Protein AF-A0A937HV90-F1 (afdb_monomer_lite)

pLDDT: mean 77.58, std 16.48, range [38.59, 92.56]

Sequence (62 aa):
MSSLHLRSLQWTDDGELSAGDRWSMLTSLLPNALPEVQVELIALLERTATDQALLTPEVSVS

Structure (mmCIF, N/CA/C/O backbone):
data_AF-A0A937HV90-F1
#
_entry.id   AF-A0A937HV90-F1
#
loop_
_atom_site.group_PDB
_atom_site.id
_atom_site.type_symbol
_atom_site.label_atom_id
_atom_site.label_alt_id
_atom_site.label_comp_id
_atom_site.label_asym_id
_atom_site.label_entity_id
_atom_site.label_seq_id
_atom_site.pdbx_PDB_ins_code
_atom_site.Cartn_x
_atom_site.Cartn_y
_atom_site.Cartn_z
_atom_site.occupancy
_atom_site.B_iso_or_equiv
_atom_site.auth_seq_id
_atom_site.auth_comp_id
_atom_site.auth_asym_id
_atom_site.auth_atom_id
_atom_site.pdbx_PDB_model_num
ATOM 1 N N . MET A 1 1 ? -23.964 7.945 -1.165 1.00 38.59 1 MET A N 1
ATOM 2 C CA . MET A 1 1 ? -23.508 6.541 -1.202 1.00 38.59 1 MET A CA 1
ATOM 3 C C . MET A 1 1 ? -22.352 6.504 -2.173 1.00 38.59 1 MET A C 1
ATOM 5 O O . MET A 1 1 ? -22.573 6.764 -3.348 1.00 38.59 1 MET A O 1
ATOM 9 N N . SER A 1 2 ? -21.129 6.351 -1.671 1.00 46.66 2 SER A N 1
ATOM 10 C CA . SER A 1 2 ? -19.921 6.316 -2.495 1.00 46.66 2 SER A CA 1
ATOM 11 C C . SER A 1 2 ? -20.069 5.182 -3.504 1.00 46.66 2 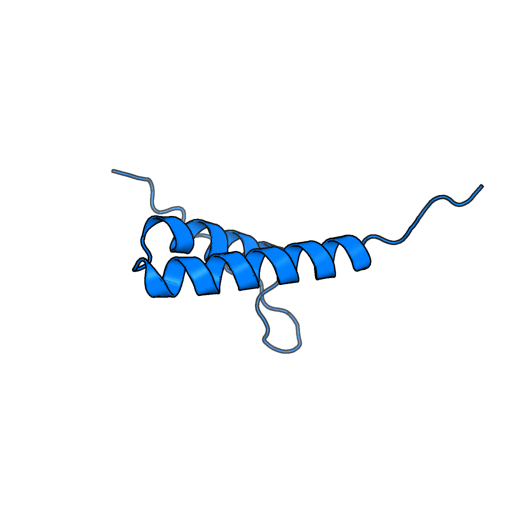SER A C 1
ATOM 13 O O . SER A 1 2 ? -20.342 4.047 -3.118 1.00 46.66 2 SER A O 1
ATOM 15 N N . SER A 1 3 ? -19.985 5.501 -4.790 1.00 55.44 3 SER A N 1
ATOM 16 C CA . SER A 1 3 ? -20.024 4.525 -5.871 1.00 55.44 3 SER A CA 1
ATOM 17 C C . SER A 1 3 ? -18.951 3.463 -5.628 1.00 55.44 3 SER A C 1
ATOM 19 O O . SER A 1 3 ? -17.761 3.767 -5.572 1.00 55.44 3 SER A O 1
ATOM 21 N N . LEU A 1 4 ? -19.374 2.208 -5.453 1.00 53.47 4 LEU A N 1
ATOM 22 C CA . LEU A 1 4 ? -18.477 1.055 -5.450 1.00 53.47 4 LEU A CA 1
ATOM 23 C C . LEU A 1 4 ? -17.929 0.902 -6.871 1.00 53.47 4 LEU A C 1
ATOM 25 O O . LEU A 1 4 ? -18.530 0.250 -7.722 1.00 53.47 4 LEU A O 1
ATOM 29 N N . HIS A 1 5 ? -16.810 1.567 -7.146 1.00 63.59 5 HIS A N 1
ATOM 30 C CA . HIS A 1 5 ? -16.068 1.385 -8.383 1.00 63.59 5 HIS A CA 1
ATOM 31 C C . HIS A 1 5 ? -15.372 0.027 -8.319 1.00 63.59 5 HIS A C 1
ATOM 33 O O . HIS A 1 5 ? -14.260 -0.103 -7.813 1.00 63.59 5 HIS A O 1
ATOM 39 N N . LEU A 1 6 ? -16.072 -1.000 -8.804 1.00 64.56 6 LEU A N 1
ATOM 40 C CA . LEU A 1 6 ? -15.50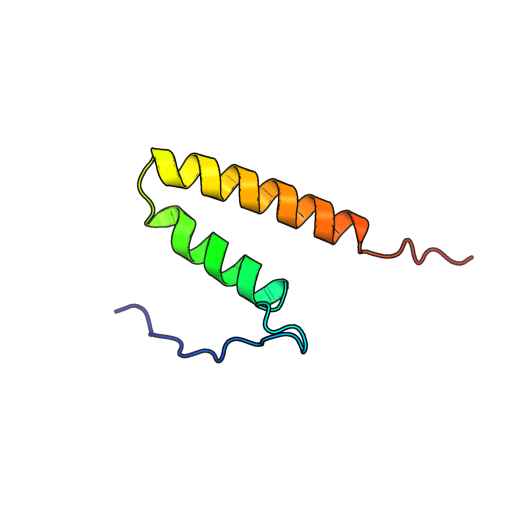4 -2.317 -9.056 1.00 64.56 6 LEU A CA 1
ATOM 41 C C . LEU A 1 6 ? -14.426 -2.168 -10.131 1.00 64.56 6 LEU A C 1
ATOM 43 O O . LEU A 1 6 ? -14.712 -2.018 -11.317 1.00 64.56 6 LEU A O 1
ATOM 47 N N . ARG A 1 7 ? -13.177 -2.162 -9.680 1.00 74.88 7 ARG A N 1
ATOM 48 C CA . ARG A 1 7 ? -11.980 -2.164 -10.512 1.00 74.88 7 ARG A CA 1
ATOM 49 C C . ARG A 1 7 ? -11.324 -3.530 -10.385 1.00 74.88 7 ARG A C 1
ATOM 51 O O . ARG A 1 7 ? -11.127 -4.021 -9.276 1.00 74.88 7 ARG A O 1
ATOM 58 N N . SER A 1 8 ? -10.975 -4.128 -11.518 1.00 81.44 8 SER A N 1
ATOM 59 C CA . SER A 1 8 ? -10.133 -5.321 -11.540 1.00 81.44 8 SER A CA 1
ATOM 60 C C . SER A 1 8 ? -8.744 -4.973 -11.019 1.00 81.44 8 SER A C 1
ATOM 62 O O . SER A 1 8 ? -8.145 -4.002 -11.482 1.00 81.44 8 SER A O 1
ATOM 64 N N . LEU A 1 9 ? -8.241 -5.778 -10.087 1.00 86.50 9 LEU A N 1
ATOM 65 C CA . LEU A 1 9 ? -6.850 -5.711 -9.664 1.00 86.50 9 LEU A CA 1
ATOM 66 C C . LEU A 1 9 ? -5.978 -6.423 -10.702 1.00 86.50 9 LEU A C 1
ATOM 68 O O . LEU A 1 9 ? -6.274 -7.546 -11.108 1.00 86.50 9 LEU A O 1
ATOM 72 N N . GLN A 1 10 ? -4.928 -5.749 -11.136 1.00 89.38 10 GLN A N 1
ATOM 73 C CA . GLN A 1 10 ? -3.877 -6.251 -11.996 1.00 89.38 10 GLN A CA 1
ATOM 74 C C . GLN A 1 10 ? -2.824 -6.938 -11.134 1.00 89.38 10 GLN A C 1
ATOM 76 O O . GLN A 1 10 ? -2.304 -6.352 -10.179 1.00 89.38 10 GLN A O 1
ATOM 81 N N . TRP A 1 11 ? -2.508 -8.170 -11.508 1.00 90.62 11 TRP A N 1
ATOM 82 C CA . TRP A 1 11 ? -1.491 -8.998 -10.877 1.00 90.62 11 TRP A CA 1
ATOM 83 C C . TRP A 1 11 ? -0.327 -9.175 -11.850 1.00 90.62 11 TRP A C 1
ATOM 85 O O . TRP A 1 11 ? -0.537 -9.190 -13.064 1.00 90.62 11 TRP A O 1
ATOM 95 N N . THR A 1 12 ? 0.889 -9.255 -11.327 1.00 88.69 12 THR A N 1
ATOM 96 C CA . THR A 1 12 ? 2.086 -9.607 -12.086 1.00 88.69 12 THR A CA 1
ATOM 97 C C . THR A 1 12 ? 2.104 -11.108 -12.365 1.00 88.69 12 THR A C 1
ATOM 99 O O . THR A 1 12 ? 1.375 -11.880 -11.736 1.00 88.69 12 THR A O 1
ATOM 102 N N . ASP A 1 13 ? 2.969 -11.531 -13.284 1.00 90.06 13 ASP A N 1
ATOM 103 C CA . ASP A 1 13 ? 3.154 -12.951 -13.608 1.00 90.06 13 ASP A CA 1
ATOM 104 C C . ASP A 1 13 ? 3.676 -13.769 -12.410 1.00 90.06 13 ASP A C 1
ATOM 106 O O . ASP A 1 13 ? 3.435 -14.972 -12.326 1.00 90.06 13 ASP A O 1
ATOM 110 N N . ASP A 1 14 ? 4.307 -13.100 -11.438 1.00 91.00 14 ASP A N 1
ATOM 111 C CA . ASP A 1 14 ? 4.767 -13.685 -10.172 1.00 91.00 14 ASP A CA 1
ATOM 112 C C . ASP A 1 14 ? 3.643 -13.834 -9.127 1.00 91.00 14 ASP A C 1
ATOM 114 O O . ASP A 1 14 ? 3.870 -14.316 -8.017 1.00 91.00 14 ASP A O 1
ATOM 118 N N . GLY A 1 15 ? 2.414 -13.421 -9.456 1.00 88.00 15 GLY A N 1
ATOM 119 C CA . GLY A 1 15 ? 1.273 -13.462 -8.541 1.00 88.00 15 GLY A CA 1
ATOM 120 C C . GLY A 1 15 ? 1.284 -12.350 -7.492 1.00 88.00 15 GLY A C 1
ATOM 121 O O . GLY A 1 15 ? 0.577 -12.447 -6.488 1.00 88.00 15 GLY A O 1
ATOM 122 N N . GLU A 1 16 ? 2.052 -11.281 -7.711 1.00 87.50 16 GLU A N 1
ATOM 123 C CA . GLU A 1 16 ? 2.025 -10.088 -6.869 1.00 87.50 16 GLU A CA 1
ATOM 124 C C . GLU A 1 16 ? 1.032 -9.055 -7.406 1.00 87.50 16 GLU A C 1
ATOM 126 O O . GLU A 1 16 ? 0.737 -8.995 -8.595 1.00 87.50 16 GLU A O 1
ATOM 131 N N . LEU A 1 17 ? 0.507 -8.196 -6.536 1.00 87.75 17 LEU A N 1
ATOM 132 C CA . LEU A 1 17 ? -0.295 -7.054 -6.972 1.00 87.75 17 LEU A CA 1
ATOM 133 C C . LEU A 1 17 ? 0.588 -6.049 -7.718 1.00 87.75 17 LEU A C 1
ATOM 135 O O . LEU A 1 17 ? 1.666 -5.693 -7.237 1.00 87.75 17 LEU A O 1
ATOM 139 N N . SER A 1 18 ? 0.106 -5.536 -8.853 1.00 88.50 18 SER A N 1
ATOM 140 C CA . SER A 1 18 ? 0.819 -4.495 -9.594 1.00 88.50 18 SER A CA 1
ATOM 141 C C . SER A 1 18 ? 1.116 -3.293 -8.692 1.00 88.50 18 SER A C 1
ATOM 143 O O . SER A 1 18 ? 0.340 -2.949 -7.795 1.00 88.50 18 SER A O 1
ATOM 145 N N . ALA A 1 19 ? 2.244 -2.624 -8.931 1.00 83.88 19 ALA A N 1
ATOM 146 C CA . ALA A 1 19 ? 2.712 -1.543 -8.067 1.00 83.88 19 ALA A CA 1
ATOM 147 C C . ALA A 1 19 ? 1.682 -0.401 -7.924 1.00 83.88 19 ALA A C 1
ATOM 149 O O . ALA A 1 19 ? 1.488 0.123 -6.824 1.00 83.88 19 ALA A O 1
ATOM 150 N N . GLY A 1 20 ? 0.983 -0.060 -9.013 1.00 83.88 20 GLY A N 1
ATOM 151 C CA . GLY A 1 20 ? -0.085 0.943 -9.011 1.00 83.88 20 GLY A CA 1
ATOM 152 C C . GLY A 1 20 ? -1.320 0.497 -8.226 1.00 83.88 20 GLY A C 1
ATOM 153 O O . GLY A 1 20 ? -1.901 1.286 -7.477 1.00 83.88 20 GLY A O 1
ATOM 154 N N . ASP A 1 21 ? -1.693 -0.779 -8.323 1.00 87.94 21 ASP A N 1
ATOM 155 C CA . ASP A 1 21 ? -2.852 -1.298 -7.604 1.00 87.94 21 ASP A CA 1
ATOM 156 C C . ASP A 1 21 ? -2.593 -1.498 -6.120 1.00 87.94 21 ASP A C 1
ATOM 158 O O . ASP A 1 21 ? -3.447 -1.157 -5.299 1.00 87.94 21 ASP A O 1
ATOM 162 N N . ARG A 1 22 ? -1.386 -1.938 -5.767 1.00 86.88 22 ARG A N 1
ATOM 163 C CA . ARG A 1 22 ? -0.907 -1.969 -4.387 1.00 86.88 22 ARG A CA 1
ATOM 164 C C . ARG A 1 22 ? -0.944 -0.574 -3.764 1.00 86.88 22 ARG A C 1
ATOM 166 O O . ARG A 1 22 ? -1.478 -0.416 -2.669 1.00 86.88 22 ARG A O 1
ATOM 173 N N . TRP A 1 23 ? -0.448 0.443 -4.470 1.00 86.12 23 TRP A N 1
ATOM 174 C CA . TRP A 1 23 ? -0.484 1.833 -4.004 1.00 86.12 23 TRP A CA 1
ATOM 175 C C . TRP A 1 23 ? -1.913 2.337 -3.778 1.00 86.12 23 TRP A C 1
ATOM 177 O O . TRP A 1 23 ? -2.244 2.864 -2.713 1.00 86.12 23 TRP A O 1
ATOM 187 N N . SER A 1 24 ? -2.789 2.134 -4.764 1.00 86.25 24 SER A N 1
ATOM 188 C CA . SER A 1 24 ? -4.196 2.532 -4.678 1.00 86.25 24 SER A CA 1
ATOM 189 C C . SER A 1 24 ? -4.926 1.825 -3.534 1.00 86.25 24 SER A C 1
ATOM 191 O O . SER A 1 24 ? -5.784 2.427 -2.890 1.00 86.25 24 SER A O 1
ATOM 193 N N . MET A 1 25 ? -4.599 0.559 -3.265 1.00 87.44 25 MET A N 1
ATOM 194 C CA . MET A 1 25 ? -5.181 -0.199 -2.160 1.00 87.44 25 MET A CA 1
ATOM 195 C C . MET A 1 25 ? -4.722 0.355 -0.809 1.00 87.44 25 MET A C 1
ATOM 197 O O . MET A 1 25 ? -5.558 0.670 0.034 1.00 87.44 25 MET A O 1
ATOM 201 N N . LEU A 1 26 ? -3.411 0.532 -0.615 1.00 88.69 26 LEU A N 1
ATOM 202 C CA . LEU A 1 26 ? -2.842 1.033 0.641 1.00 88.69 26 LEU A CA 1
ATOM 203 C C . LEU A 1 26 ? -3.370 2.430 0.996 1.00 88.69 26 LEU A C 1
ATOM 205 O O . LEU A 1 26 ? -3.794 2.665 2.126 1.00 88.69 26 LEU A O 1
ATOM 209 N N . THR A 1 27 ? -3.431 3.333 0.016 1.00 88.38 27 THR A N 1
ATOM 210 C CA . THR A 1 27 ? -3.974 4.691 0.196 1.00 88.38 27 THR A CA 1
ATOM 211 C C . THR A 1 27 ? -5.469 4.702 0.522 1.00 88.38 27 THR A C 1
ATOM 213 O O . THR A 1 27 ? -5.919 5.547 1.293 1.00 88.38 27 THR A O 1
ATOM 216 N N . SER A 1 28 ? -6.238 3.741 -0.000 1.00 88.62 28 SER A N 1
ATOM 217 C CA . SER A 1 28 ? -7.669 3.596 0.309 1.00 88.62 28 SER A CA 1
ATOM 218 C C . SER A 1 28 ? -7.923 3.012 1.705 1.00 88.62 28 SER A C 1
ATOM 220 O O . SER A 1 28 ? -8.924 3.342 2.344 1.00 88.62 28 SER A O 1
ATOM 222 N N . LEU A 1 29 ? -7.029 2.142 2.186 1.00 88.38 29 LEU A N 1
ATOM 223 C CA . LEU A 1 29 ? -7.132 1.504 3.502 1.00 88.38 29 LEU A CA 1
ATOM 224 C C . LEU A 1 29 ? -6.702 2.433 4.640 1.00 88.38 29 LEU A C 1
ATOM 226 O O . LEU A 1 29 ? -7.315 2.404 5.705 1.00 88.38 29 LEU A O 1
ATOM 230 N N . LEU A 1 30 ? -5.698 3.282 4.403 1.00 89.12 30 LEU A N 1
ATOM 231 C CA . LEU A 1 30 ? -5.131 4.197 5.394 1.00 89.12 30 LEU A CA 1
ATOM 232 C C . LEU A 1 30 ? -6.178 4.996 6.209 1.00 89.12 30 LEU A C 1
ATOM 234 O O . LEU A 1 30 ? -6.129 4.928 7.438 1.00 89.12 30 LEU A O 1
ATOM 238 N N . PRO A 1 31 ? -7.161 5.695 5.603 1.00 88.31 31 PRO A N 1
ATOM 239 C CA . PRO A 1 31 ? -8.127 6.493 6.366 1.00 88.31 31 PRO A CA 1
ATOM 240 C C . PRO A 1 31 ? -9.074 5.669 7.252 1.00 88.31 31 PRO A C 1
ATOM 242 O O . PRO A 1 31 ? -9.667 6.227 8.170 1.00 88.31 31 PRO A O 1
ATOM 245 N N . ASN A 1 32 ? -9.226 4.366 6.995 1.00 89.81 32 ASN A N 1
ATOM 246 C CA . ASN A 1 32 ? -10.133 3.482 7.737 1.00 89.81 32 ASN A CA 1
ATOM 247 C C . ASN A 1 32 ? -9.401 2.526 8.695 1.00 89.81 32 ASN A C 1
ATOM 249 O O . ASN A 1 32 ? -10.043 1.724 9.372 1.00 89.81 32 ASN A O 1
ATOM 253 N N . ALA A 1 33 ? -8.069 2.571 8.733 1.00 89.19 33 ALA A N 1
ATOM 254 C CA . ALA A 1 33 ? -7.266 1.709 9.587 1.00 89.19 33 ALA A CA 1
ATOM 255 C C . ALA A 1 33 ? -7.255 2.192 11.049 1.00 89.19 33 ALA A C 1
ATOM 257 O O . ALA A 1 33 ? -7.436 3.375 11.334 1.00 89.19 33 ALA A O 1
ATOM 258 N N . LEU A 1 34 ? -7.013 1.260 11.975 1.00 92.56 34 LEU A N 1
ATOM 259 C CA . LEU A 1 34 ? -6.753 1.580 13.382 1.00 92.56 34 LEU A CA 1
ATOM 260 C C . LEU A 1 34 ? -5.459 2.405 13.509 1.00 92.56 34 LEU A C 1
ATOM 262 O O . LEU A 1 34 ? -4.560 2.201 12.693 1.00 92.56 34 LEU A O 1
ATOM 266 N N . PRO A 1 35 ? -5.314 3.282 14.517 1.00 90.19 35 PRO A N 1
ATOM 267 C CA . PRO A 1 35 ? -4.151 4.166 14.644 1.00 90.19 35 PRO A CA 1
ATOM 268 C C . PRO A 1 35 ? -2.798 3.444 14.614 1.00 90.19 35 PRO A C 1
ATOM 270 O O . PRO A 1 35 ? -1.862 3.906 13.968 1.00 90.19 35 PRO A O 1
ATOM 273 N N . GLU A 1 36 ? -2.691 2.280 15.251 1.00 90.25 36 GLU A N 1
ATOM 274 C CA . GLU A 1 36 ? -1.456 1.491 15.279 1.00 90.25 36 GLU A CA 1
ATOM 275 C C . GLU A 1 36 ? -1.129 0.929 13.889 1.00 90.25 36 GLU A C 1
ATOM 277 O O . GLU A 1 36 ? 0.021 0.904 13.464 1.00 90.25 36 GLU A O 1
ATOM 282 N N . VAL A 1 37 ? -2.165 0.539 13.1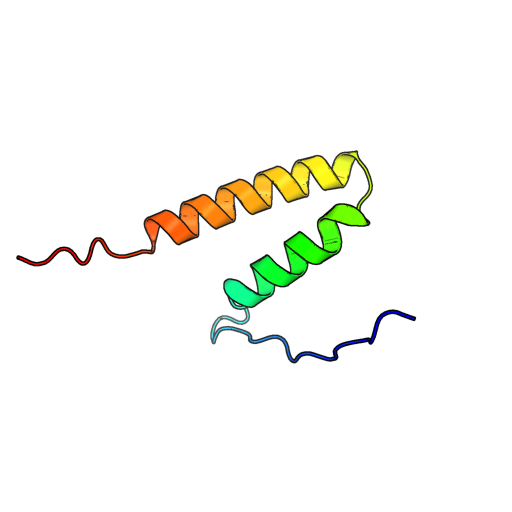45 1.00 88.38 37 VAL A N 1
ATOM 283 C CA . VAL A 1 37 ? -2.046 0.030 11.774 1.00 88.38 37 VAL A CA 1
ATOM 284 C C . VAL A 1 37 ? -1.779 1.169 10.787 1.00 88.38 37 VAL A C 1
ATOM 286 O O . VAL A 1 37 ? -1.083 0.968 9.798 1.00 88.38 37 VAL A O 1
ATOM 289 N N . GLN A 1 38 ? -2.286 2.377 11.047 1.00 90.94 38 GLN A N 1
ATOM 290 C CA . GLN A 1 38 ? -2.016 3.556 10.222 1.00 90.94 38 GLN A CA 1
ATOM 291 C C . GLN A 1 38 ? -0.527 3.887 10.185 1.00 90.94 38 GLN A C 1
ATOM 293 O O . GLN A 1 38 ? -0.014 4.181 9.110 1.00 90.94 38 GLN A O 1
ATOM 298 N N . VAL A 1 39 ? 0.171 3.797 11.320 1.00 91.75 39 VAL A N 1
ATOM 299 C CA . VAL A 1 39 ? 1.622 4.038 11.382 1.00 91.75 39 VAL A CA 1
ATOM 300 C C . VAL A 1 39 ? 2.376 3.048 10.491 1.00 91.75 39 VAL A C 1
ATOM 302 O O . VAL A 1 39 ? 3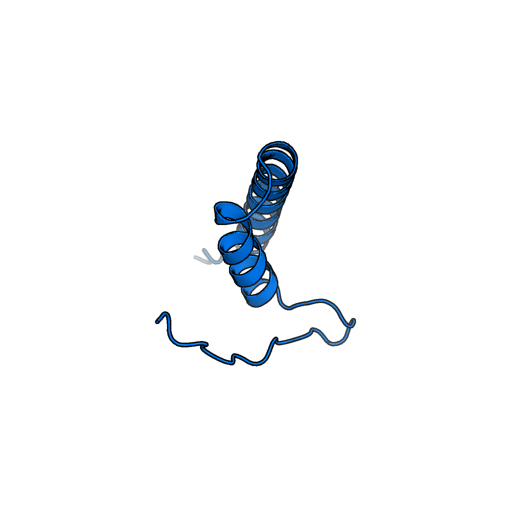.200 3.460 9.676 1.00 91.75 39 VAL A O 1
ATOM 305 N N . GLU A 1 40 ? 2.036 1.761 10.570 1.00 91.94 40 GLU A N 1
ATOM 306 C CA . GLU A 1 40 ? 2.640 0.720 9.727 1.00 91.94 40 GLU A CA 1
ATOM 307 C C . GLU A 1 40 ? 2.322 0.919 8.235 1.00 91.94 40 GLU A C 1
ATOM 309 O O . GLU A 1 40 ? 3.188 0.765 7.372 1.00 91.94 40 GLU A O 1
ATOM 314 N N . LEU A 1 41 ? 1.085 1.312 7.911 1.00 89.75 41 LEU A N 1
ATOM 315 C CA . LEU A 1 41 ? 0.673 1.611 6.538 1.00 89.75 41 LEU A CA 1
ATOM 316 C C . LEU A 1 41 ? 1.401 2.836 5.970 1.00 89.75 41 LEU A C 1
ATOM 318 O O . LEU A 1 41 ? 1.760 2.822 4.793 1.00 89.75 41 LEU A O 1
ATOM 322 N N . ILE A 1 42 ? 1.641 3.869 6.782 1.00 90.19 42 ILE A N 1
ATOM 323 C CA . ILE A 1 42 ? 2.430 5.046 6.390 1.00 90.19 42 ILE A CA 1
ATOM 324 C C . ILE A 1 42 ? 3.869 4.628 6.092 1.00 90.19 42 ILE A C 1
ATOM 326 O O . ILE A 1 42 ? 4.352 4.904 4.997 1.00 90.19 42 ILE A O 1
ATOM 330 N N . ALA A 1 43 ? 4.515 3.888 6.996 1.00 90.25 43 ALA A N 1
ATOM 331 C CA . ALA A 1 43 ? 5.883 3.413 6.791 1.00 90.25 43 ALA A CA 1
ATOM 332 C C . ALA A 1 43 ? 6.012 2.547 5.522 1.00 90.25 43 ALA A C 1
ATOM 334 O O . ALA A 1 43 ? 6.979 2.652 4.761 1.00 90.25 43 ALA A O 1
ATOM 335 N N . LEU A 1 44 ? 5.010 1.705 5.247 1.00 88.56 44 LEU A N 1
ATOM 336 C CA . LEU A 1 44 ? 4.960 0.897 4.030 1.00 88.56 44 LEU A CA 1
ATOM 337 C C . LEU A 1 44 ? 4.774 1.749 2.765 1.00 88.56 44 LEU A C 1
ATOM 339 O O . LEU A 1 44 ? 5.409 1.465 1.743 1.00 88.56 44 LEU A O 1
ATOM 343 N N . LEU A 1 45 ? 3.914 2.770 2.810 1.00 88.81 45 LEU A N 1
ATOM 344 C CA . LEU A 1 45 ? 3.709 3.710 1.705 1.00 88.81 45 LEU A CA 1
ATOM 345 C C . LEU A 1 45 ? 4.989 4.491 1.400 1.00 88.81 45 LEU A C 1
ATOM 347 O O . LEU A 1 45 ? 5.367 4.584 0.236 1.00 88.81 45 LEU A O 1
ATOM 351 N N . GLU A 1 46 ? 5.688 4.983 2.421 1.00 89.25 46 GLU A N 1
ATOM 352 C CA . GLU A 1 46 ? 6.959 5.698 2.265 1.00 89.25 46 GLU A CA 1
ATOM 353 C C . GLU A 1 46 ? 8.005 4.827 1.570 1.00 89.25 46 GLU A C 1
ATOM 355 O O . GLU A 1 46 ? 8.557 5.230 0.546 1.00 89.25 46 GLU A O 1
ATOM 360 N N . ARG A 1 47 ? 8.202 3.590 2.044 1.00 85.38 47 ARG A N 1
ATOM 361 C CA . ARG A 1 47 ? 9.131 2.647 1.407 1.00 85.38 47 ARG A CA 1
ATOM 362 C C . ARG A 1 47 ? 8.737 2.344 -0.037 1.00 85.38 47 ARG A C 1
ATOM 364 O O . ARG A 1 47 ? 9.583 2.367 -0.921 1.00 85.38 47 ARG A O 1
ATOM 371 N N . THR A 1 48 ? 7.446 2.125 -0.291 1.00 82.19 48 THR A N 1
ATOM 372 C CA . THR A 1 48 ? 6.946 1.846 -1.646 1.00 82.19 48 THR A CA 1
ATOM 373 C C . THR A 1 48 ? 7.169 3.029 -2.593 1.00 82.19 48 THR A C 1
ATOM 375 O O . THR A 1 48 ? 7.503 2.818 -3.757 1.00 82.19 48 THR A O 1
ATOM 378 N N . ALA A 1 49 ? 6.997 4.263 -2.112 1.00 75.62 49 ALA A N 1
ATOM 379 C CA . ALA A 1 49 ? 7.261 5.469 -2.890 1.00 75.62 49 ALA A CA 1
ATOM 380 C C . ALA A 1 49 ? 8.757 5.627 -3.193 1.00 75.62 49 ALA A C 1
ATOM 382 O O . ALA A 1 49 ? 9.116 5.958 -4.321 1.00 75.62 49 ALA A O 1
ATOM 383 N N . THR A 1 50 ? 9.629 5.351 -2.218 1.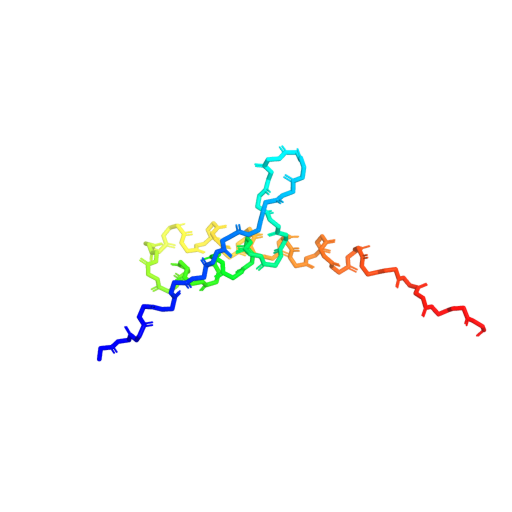00 74.12 50 THR A N 1
ATOM 384 C CA . THR A 1 50 ? 11.084 5.355 -2.416 1.00 74.12 50 THR A CA 1
ATOM 385 C C . THR A 1 50 ? 11.514 4.304 -3.435 1.00 74.12 50 THR A C 1
ATOM 387 O O . THR A 1 50 ? 12.250 4.635 -4.359 1.00 74.12 50 THR A O 1
ATOM 390 N N . ASP A 1 51 ? 11.007 3.076 -3.331 1.00 70.88 51 ASP A N 1
ATOM 391 C CA . ASP A 1 51 ? 11.320 2.003 -4.278 1.00 70.88 51 ASP A CA 1
ATOM 392 C C . ASP A 1 51 ? 10.861 2.364 -5.701 1.00 70.88 51 ASP A C 1
ATOM 394 O O . ASP A 1 51 ? 11.596 2.157 -6.661 1.00 70.88 51 ASP A O 1
ATOM 398 N N . GLN A 1 52 ? 9.679 2.973 -5.858 1.00 65.69 52 GLN A N 1
ATOM 399 C CA . GLN A 1 52 ? 9.202 3.446 -7.164 1.00 65.69 52 GLN A CA 1
ATOM 400 C C . GLN A 1 52 ? 10.018 4.622 -7.718 1.00 65.69 52 GLN A C 1
ATOM 402 O O . GLN A 1 52 ? 10.262 4.669 -8.921 1.00 65.69 52 GLN A O 1
ATOM 407 N N . ALA A 1 53 ? 10.461 5.550 -6.867 1.00 61.16 53 ALA A N 1
ATOM 408 C CA . ALA A 1 53 ? 11.327 6.659 -7.269 1.00 61.16 53 ALA A CA 1
ATOM 409 C C . ALA A 1 53 ? 12.735 6.183 -7.666 1.00 61.16 53 ALA A C 1
ATOM 411 O O . ALA A 1 53 ? 13.350 6.742 -8.567 1.00 61.16 53 ALA A O 1
ATOM 412 N N . LEU A 1 54 ? 13.241 5.119 -7.043 1.00 58.50 54 LEU A N 1
ATOM 413 C CA . LEU A 1 54 ? 14.487 4.466 -7.456 1.00 58.50 54 LEU A CA 1
ATOM 414 C C . LEU A 1 54 ? 14.330 3.688 -8.773 1.00 58.50 54 LEU A C 1
ATOM 416 O O . LEU A 1 54 ? 15.312 3.469 -9.477 1.00 58.50 54 LEU A O 1
ATOM 420 N N . LEU A 1 55 ? 13.103 3.281 -9.115 1.00 53.94 55 LEU A N 1
ATOM 421 C CA . LEU A 1 55 ? 12.766 2.592 -10.362 1.00 53.94 55 LEU A CA 1
ATOM 422 C C . LEU A 1 55 ? 12.461 3.536 -11.529 1.00 53.94 55 LEU A C 1
ATOM 424 O O . LEU A 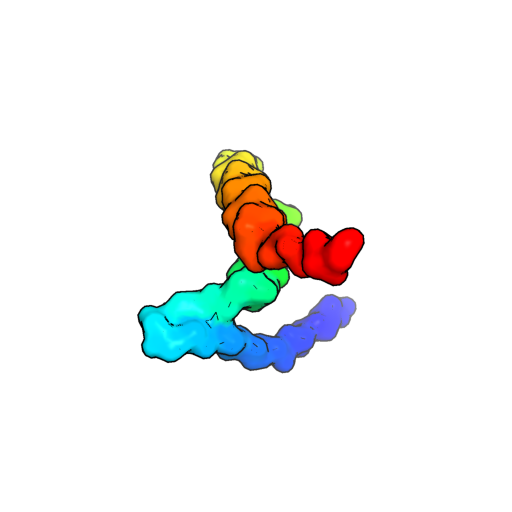1 55 ? 12.389 3.053 -12.660 1.00 53.94 55 LEU A O 1
ATOM 428 N N . THR A 1 56 ? 12.291 4.850 -11.317 1.00 47.88 56 THR A N 1
ATOM 429 C CA . THR A 1 56 ? 12.323 5.779 -12.453 1.00 47.88 56 THR A CA 1
ATOM 430 C C . THR A 1 56 ? 13.743 5.781 -13.004 1.00 47.88 56 THR A C 1
ATOM 432 O O . THR A 1 56 ? 14.655 6.211 -12.297 1.00 47.88 56 THR A O 1
ATOM 435 N N . PRO A 1 57 ? 13.966 5.295 -14.239 1.00 49.19 57 PRO A N 1
ATOM 436 C CA . PRO A 1 57 ? 15.277 5.404 -14.830 1.00 49.19 57 PRO A CA 1
ATOM 437 C C . PRO A 1 57 ? 15.559 6.895 -14.963 1.00 49.19 57 PRO A C 1
ATOM 439 O O . PRO A 1 57 ? 14.714 7.647 -15.456 1.00 49.19 57 PRO A O 1
ATOM 442 N N . GLU A 1 58 ? 16.738 7.321 -14.527 1.00 49.75 58 GLU A N 1
ATOM 443 C CA . GLU A 1 58 ? 17.343 8.561 -14.986 1.00 49.75 58 GLU A CA 1
ATOM 444 C C . GLU A 1 58 ? 17.484 8.485 -16.518 1.00 49.75 58 GLU A C 1
ATOM 446 O O . GLU A 1 58 ? 18.545 8.198 -17.064 1.00 49.75 58 GLU A O 1
ATOM 451 N N . VAL A 1 59 ? 16.390 8.697 -17.251 1.00 51.62 59 VAL A N 1
ATOM 452 C CA . VAL A 1 59 ? 16.418 8.969 -18.685 1.00 51.62 59 VAL A CA 1
ATOM 453 C C . VAL A 1 59 ? 16.638 10.464 -18.826 1.00 51.62 59 VAL A C 1
ATOM 455 O O . VAL A 1 59 ? 15.738 11.224 -19.164 1.00 51.62 59 VAL A O 1
ATOM 458 N N . SER A 1 60 ? 17.875 10.862 -18.562 1.00 44.00 60 SER A N 1
ATOM 459 C CA . SER A 1 60 ? 18.468 12.061 -19.139 1.00 44.00 60 SER A CA 1
ATOM 460 C C . SER A 1 60 ? 19.678 11.604 -19.945 1.00 44.00 60 SER A C 1
ATOM 462 O O . SER A 1 60 ? 20.824 11.773 -19.546 1.00 44.00 60 SER A O 1
ATOM 464 N N . VAL A 1 61 ? 19.405 10.948 -21.077 1.00 45.91 61 VAL A N 1
ATOM 465 C CA . VAL A 1 61 ? 20.373 10.855 -22.172 1.00 45.91 61 VAL A CA 1
ATOM 466 C C . VAL A 1 61 ? 20.329 12.190 -22.901 1.00 45.91 61 VAL A C 1
ATOM 468 O O . VAL A 1 61 ? 19.338 12.464 -23.582 1.00 45.91 61 VAL A O 1
ATOM 471 N N . SER A 1 62 ? 21.379 12.997 -22.741 1.00 42.06 62 SER A N 1
ATOM 472 C CA . SER A 1 62 ? 22.088 13.806 -23.760 1.00 42.06 62 SER A CA 1
ATOM 473 C C . SER A 1 62 ? 22.907 14.898 -23.082 1.00 42.06 62 SER A C 1
ATOM 475 O O . SER A 1 62 ? 22.293 15.747 -22.400 1.00 42.06 62 SER A O 1
#

Secondary structure (DSSP, 8-state):
-------PPPB-TTSPBPHHHHHHHHHHHGGGS-HHHHHHHHHHHHHHHHHHHHHS------

Radius of gyration: 14.86 Å; chains: 1; bounding box: 46×28×39 Å

Foldseek 3Di:
DPPPPDDDFDADPVRHTDLVSVLVVLVVCLVVDDPVVNVVSVVVNVVSVVVVVVVPPPPPDD